Protein AF-A0A537E978-F1 (afdb_monomer)

Solvent-accessible surface area (backbone atoms only — not comparable to full-atom values): 7172 Å² total; per-residue (Å²): 106,55,65,53,45,32,49,32,40,54,52,47,29,48,73,74,29,75,67,49,34,58,52,50,53,52,52,35,50,75,70,73,42,52,71,84,38,42,57,82,40,38,58,57,50,46,52,54,41,26,70,76,47,42,70,61,21,50,49,48,53,51,50,20,53,44,45,43,21,56,38,56,75,46,81,76,80,85,56,90,89,59,54,72,50,60,51,50,52,52,49,52,51,49,38,61,75,71,65,60,69,45,48,70,61,54,51,54,55,52,52,55,54,46,56,72,69,60,59,89,73,73,79,80,89,130

Mean predicted aligned error: 8.58 Å

Foldseek 3Di:
DLLLLLVLLLVLQVVVHPVSNVVLCVQCVVVVHDSSCCLVVVVVSLVSQCVVVPVVSVVSLVSSLCSSCVQQVHDQDDDVPDDSNVSSVVVVVVCVVVVTDGPVVVVVVVVVVVVVVVDPPDPDDD

Sequence (126 aa):
MHETIALCFGEVLQNAGPGVKQVVDRFLTKAGISELDISTRFGDVERVVTGVFGAGGKIMIVSTLSKVCDEYSLSLNVSYATSLHDRLEQLKERILVEKLVPKHYRRAVETTTFEDKAGTHAPWTD

Radius of gyration: 18.48 Å; Cα contacts (8 Å, |Δi|>4): 92; chains: 1; bounding box: 39×68×37 Å

Structure (mmCIF, N/CA/C/O backbone):
data_AF-A0A537E978-F1
#
_entry.id   AF-A0A537E978-F1
#
loop_
_atom_site.group_PDB
_atom_site.id
_atom_site.type_symbol
_atom_site.label_atom_id
_atom_site.label_alt_id
_atom_site.label_comp_id
_atom_site.label_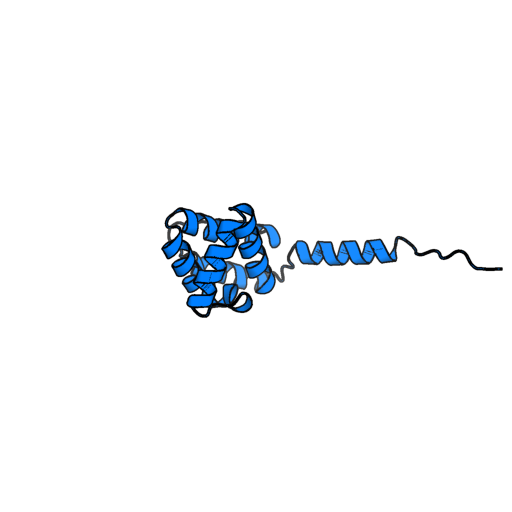asym_id
_atom_site.label_entity_id
_atom_site.label_seq_id
_atom_site.pdbx_PDB_ins_code
_atom_site.Cartn_x
_atom_site.Cartn_y
_atom_site.Cartn_z
_atom_site.occupancy
_atom_site.B_iso_or_equiv
_atom_site.auth_seq_id
_atom_site.auth_comp_id
_atom_site.auth_asym_id
_atom_site.auth_atom_id
_atom_site.pdbx_PDB_model_num
ATOM 1 N N . MET A 1 1 ? 1.169 -12.211 -8.702 1.00 83.38 1 MET A N 1
ATOM 2 C CA . MET A 1 1 ? 1.160 -10.745 -8.476 1.00 83.38 1 MET A CA 1
ATOM 3 C C . MET A 1 1 ? 0.110 -10.300 -7.464 1.00 83.38 1 MET A C 1
ATOM 5 O O . MET A 1 1 ? 0.491 -9.623 -6.521 1.00 83.38 1 MET A O 1
ATOM 9 N N . HIS A 1 2 ? -1.175 -10.647 -7.629 1.00 87.75 2 HIS A N 1
ATOM 10 C CA . HIS A 1 2 ? -2.229 -10.277 -6.664 1.00 87.75 2 HIS A CA 1
ATOM 11 C C . HIS A 1 2 ? -1.872 -10.688 -5.227 1.00 87.75 2 HIS A C 1
ATOM 13 O O . HIS A 1 2 ? -1.905 -9.855 -4.328 1.00 87.75 2 HIS A O 1
ATOM 19 N N . GLU A 1 3 ? -1.401 -11.924 -5.058 1.00 89.88 3 GLU A N 1
ATOM 20 C CA . GLU A 1 3 ? -0.891 -12.449 -3.784 1.00 89.88 3 GLU A CA 1
ATOM 21 C C . GLU A 1 3 ? 0.303 -11.649 -3.250 1.00 89.88 3 GLU A C 1
ATOM 23 O O . GLU A 1 3 ? 0.352 -11.333 -2.071 1.00 89.88 3 GLU A O 1
ATOM 28 N N . THR A 1 4 ? 1.241 -11.243 -4.115 1.00 92.50 4 THR A N 1
ATOM 29 C CA . THR A 1 4 ? 2.386 -10.407 -3.719 1.00 92.50 4 THR A CA 1
ATOM 30 C C . THR A 1 4 ? 1.937 -9.059 -3.163 1.00 92.50 4 THR A C 1
ATOM 32 O O . THR A 1 4 ? 2.486 -8.594 -2.174 1.00 92.50 4 THR A O 1
ATOM 35 N N . ILE A 1 5 ? 0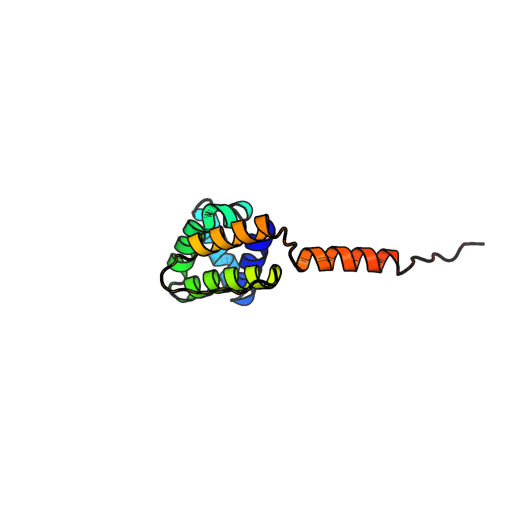.936 -8.426 -3.781 1.00 93.00 5 ILE A N 1
ATOM 36 C CA . ILE A 1 5 ? 0.410 -7.135 -3.318 1.00 93.00 5 ILE A CA 1
ATOM 37 C C . ILE A 1 5 ? -0.270 -7.298 -1.956 1.00 93.00 5 ILE A C 1
ATOM 39 O O . ILE A 1 5 ? -0.010 -6.501 -1.055 1.00 93.00 5 ILE A O 1
ATOM 43 N N . ALA A 1 6 ? -1.099 -8.334 -1.796 1.00 94.00 6 ALA A N 1
ATOM 44 C CA . ALA A 1 6 ? -1.746 -8.652 -0.526 1.00 94.00 6 ALA A CA 1
ATOM 45 C C . ALA A 1 6 ? -0.716 -8.944 0.579 1.00 94.00 6 ALA A C 1
ATOM 47 O O . ALA A 1 6 ? -0.804 -8.378 1.668 1.00 94.00 6 ALA A O 1
ATOM 48 N N . LEU A 1 7 ? 0.327 -9.718 0.263 1.00 94.44 7 LEU A N 1
ATOM 49 C CA . LEU A 1 7 ? 1.438 -10.014 1.166 1.00 94.44 7 LEU A CA 1
ATOM 50 C C . LEU A 1 7 ? 2.180 -8.739 1.585 1.00 94.44 7 LEU A C 1
ATOM 52 O O . LEU A 1 7 ? 2.323 -8.475 2.778 1.00 94.44 7 LEU A O 1
ATOM 56 N N . CYS A 1 8 ? 2.597 -7.903 0.628 1.00 95.31 8 CYS A N 1
ATOM 57 C CA . CYS A 1 8 ? 3.279 -6.643 0.927 1.00 95.31 8 CYS A CA 1
ATOM 58 C C . CYS A 1 8 ? 2.410 -5.710 1.781 1.00 95.31 8 CYS A C 1
ATOM 60 O O . CYS A 1 8 ? 2.922 -5.046 2.684 1.00 95.31 8 CYS A O 1
ATOM 62 N N . PHE A 1 9 ? 1.102 -5.659 1.518 1.00 96.19 9 PHE A N 1
ATOM 63 C CA . PHE A 1 9 ? 0.155 -4.893 2.323 1.00 96.19 9 PHE A CA 1
ATOM 64 C C . PHE A 1 9 ? 0.074 -5.439 3.752 1.00 96.19 9 PHE A C 1
ATOM 66 O O . PHE A 1 9 ? 0.284 -4.692 4.708 1.00 96.19 9 PHE A O 1
ATOM 73 N N . GLY A 1 10 ? -0.129 -6.748 3.904 1.00 94.69 10 GLY A N 1
ATOM 74 C CA . GLY A 1 10 ? -0.191 -7.418 5.198 1.00 94.69 10 GLY A CA 1
ATOM 75 C C . GLY A 1 10 ? 1.072 -7.218 6.037 1.00 94.69 10 GLY A C 1
ATOM 76 O O . GLY A 1 10 ? 0.973 -6.971 7.237 1.00 94.69 10 GLY A O 1
ATOM 77 N N . GLU A 1 11 ? 2.257 -7.265 5.429 1.00 95.12 11 GLU A N 1
ATOM 78 C CA . GLU A 1 11 ? 3.524 -7.009 6.124 1.00 95.12 11 GLU A CA 1
ATOM 79 C C . GLU A 1 11 ? 3.670 -5.549 6.570 1.00 95.12 1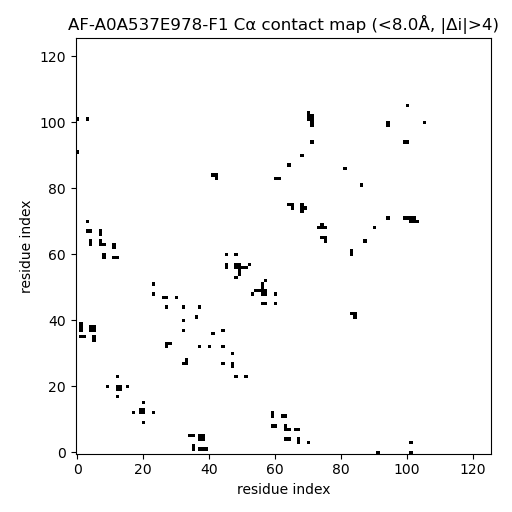1 GLU A C 1
ATOM 81 O O . GLU A 1 11 ? 4.149 -5.287 7.673 1.00 95.12 11 GLU A O 1
ATOM 86 N N . VAL A 1 12 ? 3.244 -4.583 5.748 1.00 96.38 12 VAL A N 1
ATOM 87 C CA . VAL A 1 12 ? 3.237 -3.163 6.140 1.00 96.38 12 VAL A CA 1
ATOM 88 C C . VAL A 1 12 ? 2.330 -2.942 7.350 1.00 96.38 12 VAL A C 1
ATOM 90 O O . VAL A 1 12 ? 2.731 -2.263 8.295 1.00 96.38 12 VAL A O 1
ATOM 93 N N . LEU A 1 13 ? 1.142 -3.552 7.362 1.00 95.19 13 LEU A N 1
ATOM 94 C CA . LEU A 1 13 ? 0.223 -3.454 8.496 1.00 95.19 13 LEU A CA 1
ATOM 95 C C . LEU A 1 13 ? 0.784 -4.098 9.768 1.00 95.19 13 LEU A C 1
ATOM 97 O O . LEU A 1 13 ? 0.634 -3.537 10.851 1.00 95.19 13 LEU A O 1
ATOM 101 N N . GLN A 1 14 ? 1.445 -5.253 9.648 1.00 93.62 14 GLN A N 1
ATOM 102 C CA . GLN A 1 14 ? 2.097 -5.915 10.784 1.00 93.62 14 GLN A CA 1
ATOM 103 C C . GLN A 1 14 ? 3.209 -5.046 11.374 1.00 93.62 14 GLN A C 1
ATOM 105 O O . GLN A 1 14 ? 3.271 -4.878 12.591 1.00 93.62 14 GLN A O 1
ATOM 110 N N . ASN A 1 15 ? 4.028 -4.435 10.515 1.00 93.62 15 ASN A N 1
ATOM 111 C CA . ASN A 1 15 ? 5.122 -3.556 10.927 1.00 93.62 15 ASN A CA 1
ATOM 112 C C . ASN A 1 15 ? 4.634 -2.239 11.545 1.00 93.62 15 ASN A C 1
ATOM 114 O O . ASN A 1 15 ? 5.323 -1.669 12.387 1.00 93.62 15 ASN A O 1
ATOM 118 N N . ALA A 1 16 ? 3.449 -1.760 11.158 1.00 90.44 16 ALA A N 1
ATOM 119 C CA . ALA A 1 16 ? 2.818 -0.597 11.779 1.00 90.44 16 ALA A CA 1
ATOM 120 C C . AL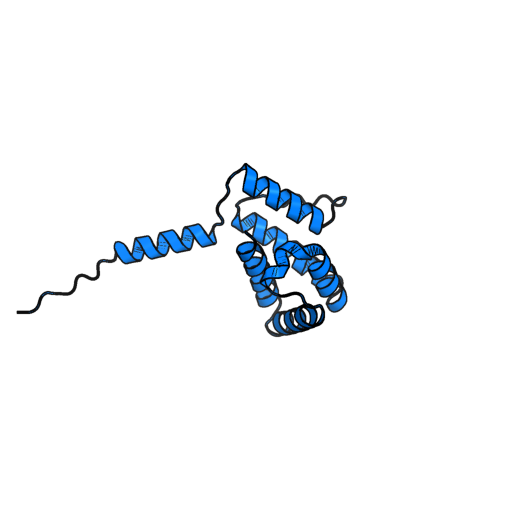A A 1 16 ? 2.307 -0.886 13.205 1.00 90.44 16 ALA A C 1
ATOM 122 O O . ALA A 1 16 ? 2.122 0.040 13.995 1.00 90.44 16 ALA A O 1
ATOM 123 N N . GLY A 1 17 ? 2.091 -2.160 13.540 1.00 89.44 17 GLY A N 1
ATOM 124 C CA . GLY A 1 17 ? 1.765 -2.632 14.879 1.00 89.44 17 GLY A CA 1
ATOM 125 C C . GLY A 1 17 ? 0.628 -3.661 14.887 1.00 89.44 17 GLY A C 1
ATOM 126 O O . GLY A 1 17 ? -0.285 -3.597 14.060 1.00 89.44 17 GLY A O 1
ATOM 127 N N . PRO A 1 18 ? 0.607 -4.588 15.862 1.00 81.88 18 PRO A N 1
ATOM 128 C CA . PRO A 1 18 ? -0.351 -5.697 15.891 1.00 81.88 18 PRO A CA 1
ATOM 129 C C . PRO A 1 18 ? -1.821 -5.244 15.952 1.00 81.88 18 PRO A C 1
ATOM 131 O O . PRO A 1 18 ? -2.691 -5.896 15.376 1.00 81.88 18 PRO A O 1
ATOM 134 N N . GLY A 1 19 ? -2.105 -4.102 16.589 1.00 91.06 19 GLY A N 1
ATOM 135 C CA . GLY A 1 19 ? -3.448 -3.512 16.613 1.00 91.06 19 GLY A CA 1
ATOM 136 C C . GLY A 1 19 ? -3.862 -2.857 15.290 1.00 91.06 19 GLY A C 1
ATOM 137 O O . GLY A 1 19 ? -5.046 -2.835 14.967 1.00 91.06 19 GLY A O 1
ATOM 138 N N . VAL A 1 20 ? -2.905 -2.365 14.494 1.00 93.19 20 VAL A N 1
ATOM 139 C CA . VAL A 1 20 ? -3.187 -1.689 13.217 1.00 93.19 20 VAL A CA 1
ATOM 140 C C . VAL A 1 20 ? -3.755 -2.679 12.212 1.00 93.19 20 VAL A C 1
ATOM 142 O O . VAL A 1 20 ? -4.808 -2.412 11.635 1.00 93.19 20 VAL A O 1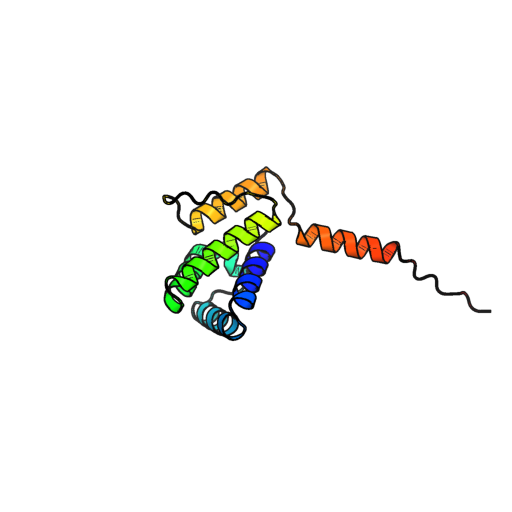
ATOM 145 N N . LYS A 1 21 ? -3.116 -3.847 12.059 1.00 93.25 21 LYS A N 1
ATOM 146 C CA . LYS A 1 21 ? -3.596 -4.902 11.157 1.00 93.25 21 LYS A CA 1
ATOM 147 C C . LYS A 1 21 ? -5.040 -5.301 11.469 1.00 93.25 21 LYS A C 1
ATOM 149 O O . LYS A 1 21 ? -5.888 -5.238 10.590 1.00 93.25 21 LYS A O 1
ATOM 154 N N . GLN A 1 22 ? -5.340 -5.620 12.730 1.00 93.56 22 GLN A N 1
ATOM 155 C CA . GLN A 1 22 ? -6.691 -6.031 13.136 1.00 93.56 22 GLN A CA 1
ATOM 156 C C . GLN A 1 22 ? -7.745 -4.958 12.842 1.00 93.56 22 GLN A C 1
ATOM 158 O O . GLN A 1 22 ? -8.859 -5.268 12.416 1.00 93.56 22 GLN A O 1
ATOM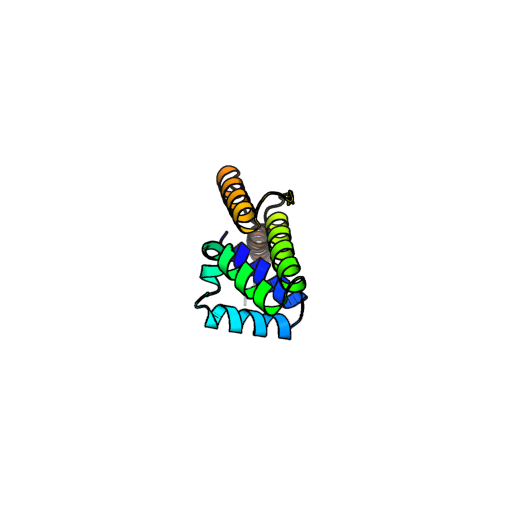 163 N N . VAL A 1 23 ? -7.404 -3.687 13.071 1.00 95.06 23 VAL A N 1
ATOM 164 C CA . VAL A 1 23 ? -8.304 -2.569 12.783 1.00 95.06 23 VAL A CA 1
ATOM 165 C C . VAL A 1 23 ? -8.542 -2.451 11.280 1.00 95.06 23 VAL A C 1
ATOM 167 O O . VAL A 1 23 ? -9.699 -2.404 10.864 1.00 95.06 23 VAL A O 1
ATOM 170 N N . VAL A 1 24 ? -7.484 -2.443 10.466 1.00 94.62 24 VAL A N 1
ATOM 171 C CA . VAL A 1 24 ? -7.604 -2.346 9.004 1.00 94.62 24 VAL A CA 1
ATOM 172 C C . VAL A 1 24 ? -8.403 -3.517 8.438 1.00 94.62 24 VAL A C 1
ATOM 174 O O . VAL A 1 24 ? -9.378 -3.277 7.729 1.00 94.62 24 VAL A O 1
ATOM 177 N N . ASP A 1 25 ? -8.081 -4.754 8.821 1.00 93.81 25 ASP A N 1
ATOM 178 C CA . ASP A 1 25 ? -8.782 -5.959 8.360 1.00 93.81 25 ASP A CA 1
ATOM 179 C C . ASP A 1 25 ? -10.280 -5.892 8.694 1.00 93.81 25 ASP A C 1
ATOM 181 O O . ASP A 1 25 ? -11.134 -6.199 7.857 1.00 93.81 25 ASP A O 1
ATOM 185 N N . ARG A 1 26 ? -10.633 -5.398 9.890 1.00 95.56 26 ARG A N 1
ATOM 186 C CA . ARG A 1 26 ? -12.033 -5.186 10.287 1.00 95.56 26 ARG A CA 1
ATOM 187 C C . ARG A 1 26 ? -12.739 -4.168 9.391 1.00 95.56 26 ARG A C 1
ATOM 189 O O . ARG A 1 26 ? -13.905 -4.373 9.051 1.00 95.56 26 ARG A O 1
ATOM 196 N N . PHE A 1 27 ? -12.089 -3.057 9.047 1.00 96.19 27 PHE A N 1
ATOM 197 C CA . PHE A 1 27 ? -12.690 -2.029 8.193 1.00 96.19 27 PHE A CA 1
ATOM 198 C C . PHE A 1 27 ? -12.795 -2.472 6.731 1.00 96.19 27 PHE A C 1
ATOM 200 O O . PHE A 1 27 ? -13.828 -2.228 6.111 1.00 96.19 27 PHE A O 1
ATOM 207 N N . LEU A 1 28 ? -11.794 -3.184 6.210 1.00 95.88 28 LEU A N 1
ATOM 208 C CA . LEU A 1 28 ? -11.848 -3.789 4.877 1.00 95.88 28 LEU A CA 1
ATOM 209 C C . LEU A 1 28 ? -12.971 -4.826 4.785 1.00 95.88 28 LEU A C 1
ATOM 211 O O . LEU A 1 28 ? -13.794 -4.757 3.875 1.00 95.88 28 LEU A O 1
ATOM 215 N N . THR A 1 29 ? -13.099 -5.692 5.793 1.00 95.88 29 THR A N 1
ATOM 216 C CA . THR A 1 29 ? -14.185 -6.681 5.867 1.00 95.88 29 THR A CA 1
ATOM 217 C C . THR A 1 29 ? -15.558 -6.006 5.873 1.00 95.88 29 THR A C 1
ATOM 219 O O . THR A 1 29 ? -16.454 -6.412 5.136 1.00 95.88 29 THR A O 1
ATOM 222 N N . LYS A 1 30 ? -15.734 -4.929 6.652 1.00 96.00 30 LYS A N 1
ATOM 223 C CA . LYS A 1 30 ? -16.983 -4.144 6.658 1.00 96.00 30 LYS A CA 1
ATOM 224 C C . LYS A 1 30 ? -17.289 -3.485 5.311 1.00 96.00 30 LYS A C 1
ATOM 226 O O . LYS A 1 30 ? -18.457 -3.277 5.002 1.00 96.00 30 LYS A O 1
ATOM 231 N N . ALA A 1 31 ? -16.263 -3.159 4.531 1.00 94.88 31 ALA A N 1
ATOM 232 C CA . ALA A 1 31 ? -16.392 -2.636 3.174 1.00 94.88 31 ALA A CA 1
ATOM 233 C C . ALA A 1 31 ? -16.568 -3.742 2.109 1.00 94.88 31 ALA A C 1
ATOM 235 O O . ALA A 1 31 ? -16.638 -3.439 0.914 1.00 94.88 31 ALA A O 1
ATOM 236 N N . GLY A 1 32 ? -16.628 -5.015 2.520 1.00 96.00 32 GLY A N 1
ATOM 237 C CA . GLY A 1 32 ? -16.719 -6.161 1.615 1.00 96.00 32 GLY A CA 1
ATOM 238 C C . GLY A 1 32 ? -15.463 -6.349 0.764 1.00 96.00 32 GLY A C 1
ATOM 239 O O . GLY A 1 32 ? -15.572 -6.735 -0.396 1.00 96.00 32 GLY A O 1
ATOM 240 N N . ILE A 1 33 ? -14.289 -5.999 1.296 1.00 96.06 33 ILE A N 1
ATOM 241 C CA . ILE A 1 33 ? -12.992 -6.175 0.637 1.00 96.06 33 ILE A CA 1
ATOM 242 C C . ILE A 1 33 ? -12.276 -7.327 1.334 1.00 96.06 33 ILE A C 1
ATOM 244 O O . ILE A 1 33 ? -11.901 -7.212 2.502 1.00 96.06 33 ILE A O 1
ATOM 248 N N . SER A 1 34 ? -12.104 -8.437 0.620 1.00 93.31 34 SER A N 1
ATOM 249 C CA . SER A 1 34 ? -11.292 -9.561 1.081 1.00 93.31 34 SER A CA 1
ATOM 250 C C . SER A 1 34 ? -9.813 -9.357 0.739 1.00 93.31 34 SER A C 1
ATOM 252 O O . SER A 1 34 ? -9.450 -8.468 -0.033 1.00 93.31 34 SER A O 1
ATOM 254 N N . GLU A 1 35 ? -8.943 -10.211 1.277 1.00 88.44 35 GLU A N 1
ATOM 255 C CA . GLU A 1 35 ? -7.509 -10.190 0.963 1.00 88.44 35 GLU A CA 1
ATOM 256 C C . GLU A 1 35 ? -7.232 -10.382 -0.542 1.00 88.44 35 GLU A C 1
ATOM 258 O O . GLU A 1 35 ? -6.350 -9.735 -1.110 1.00 88.44 35 GLU A O 1
ATOM 263 N N . LEU A 1 36 ? -8.052 -11.195 -1.216 1.00 89.12 36 LEU A N 1
ATOM 264 C CA . LEU A 1 36 ? -7.965 -11.434 -2.661 1.00 89.12 36 LEU A CA 1
ATOM 265 C C . LEU A 1 36 ? -8.331 -10.187 -3.482 1.00 89.12 36 LEU A C 1
ATOM 267 O O . LEU A 1 36 ? -7.823 -9.995 -4.590 1.00 89.12 36 LEU A O 1
ATOM 271 N N . ASP A 1 37 ? -9.164 -9.311 -2.918 1.00 92.56 37 ASP A N 1
ATOM 272 C CA . ASP A 1 37 ? -9.632 -8.089 -3.570 1.00 92.56 37 ASP A CA 1
ATOM 273 C C . ASP A 1 37 ? -8.651 -6.923 -3.424 1.00 92.56 37 ASP A C 1
ATOM 275 O O . ASP A 1 37 ? -8.809 -5.911 -4.103 1.00 92.56 37 ASP A O 1
ATOM 279 N N . ILE A 1 38 ? -7.621 -7.033 -2.572 1.00 93.06 38 ILE A N 1
ATOM 280 C CA . ILE A 1 38 ? -6.711 -5.912 -2.273 1.00 93.06 38 ILE A CA 1
ATOM 281 C C . ILE A 1 38 ? -6.092 -5.343 -3.552 1.00 93.06 38 ILE A C 1
ATOM 283 O O . ILE A 1 38 ? -6.027 -4.130 -3.736 1.00 93.06 38 ILE A O 1
ATOM 287 N N . SER A 1 39 ? -5.653 -6.217 -4.458 1.00 91.38 39 SER A N 1
ATOM 288 C CA . SER A 1 39 ? -5.011 -5.804 -5.708 1.00 91.38 39 SER A CA 1
ATOM 289 C C . SER A 1 39 ? -5.996 -5.203 -6.718 1.00 91.38 39 SER A C 1
ATOM 291 O O . SER A 1 39 ? -5.642 -4.263 -7.428 1.00 91.38 39 SER A O 1
ATOM 293 N N . THR A 1 40 ? -7.215 -5.739 -6.825 1.00 92.31 40 THR A N 1
ATOM 294 C CA . THR A 1 40 ? -8.214 -5.304 -7.821 1.00 92.31 40 THR A CA 1
ATOM 295 C C . THR A 1 40 ? -8.998 -4.081 -7.358 1.00 92.31 40 THR A C 1
ATOM 297 O O . THR A 1 40 ? -9.387 -3.255 -8.175 1.00 92.31 40 THR A O 1
ATOM 300 N N . ARG A 1 41 ? -9.189 -3.928 -6.045 1.00 94.31 41 ARG A N 1
ATOM 301 C CA . ARG A 1 41 ? -9.901 -2.817 -5.405 1.00 94.31 41 ARG A CA 1
ATOM 302 C C . ARG A 1 41 ? -8.953 -1.879 -4.664 1.00 94.31 41 ARG A C 1
ATOM 304 O O . ARG A 1 41 ? -9.329 -1.270 -3.666 1.00 94.31 41 ARG A O 1
ATOM 311 N N . PHE A 1 42 ? -7.722 -1.735 -5.148 1.00 93.00 42 PHE A N 1
ATOM 312 C CA . PHE A 1 42 ? -6.670 -1.008 -4.434 1.00 93.00 42 PHE A CA 1
ATOM 313 C C . PHE A 1 42 ? -7.034 0.454 -4.127 1.00 93.00 42 PHE A C 1
ATOM 315 O O . PHE A 1 42 ? -6.710 0.959 -3.056 1.00 93.00 42 PHE A O 1
ATOM 322 N N . GLY A 1 43 ? -7.775 1.123 -5.017 1.00 93.38 43 GLY A N 1
ATOM 323 C CA . GLY A 1 43 ? -8.286 2.474 -4.754 1.00 93.38 43 GLY A CA 1
ATOM 324 C C . GLY A 1 43 ? -9.315 2.525 -3.615 1.00 93.38 43 GLY A C 1
ATOM 325 O O . GLY A 1 43 ? -9.328 3.477 -2.835 1.00 93.38 43 GLY A O 1
ATOM 326 N N . ASP A 1 44 ? -10.147 1.492 -3.461 1.00 95.62 44 ASP A N 1
ATOM 327 C CA . ASP A 1 44 ? -11.073 1.389 -2.327 1.00 95.62 44 ASP A CA 1
ATOM 328 C C . ASP A 1 44 ? -10.323 1.057 -1.032 1.00 95.62 44 ASP A C 1
ATOM 330 O O . ASP A 1 44 ? -10.628 1.631 0.013 1.00 95.62 44 ASP A O 1
ATOM 334 N N . VAL A 1 45 ? -9.303 0.194 -1.101 1.00 96.19 45 VAL A N 1
ATOM 335 C CA . VAL A 1 45 ? -8.396 -0.084 0.025 1.00 96.19 45 VAL A CA 1
ATOM 336 C C . VAL A 1 45 ? -7.728 1.206 0.496 1.00 96.19 45 VAL A C 1
ATOM 338 O O . VAL A 1 45 ? -7.760 1.504 1.689 1.00 96.19 45 VAL A O 1
ATOM 341 N N . GLU A 1 46 ? -7.188 2.013 -0.424 1.00 95.19 46 GLU A N 1
ATOM 342 C CA . GLU A 1 46 ? -6.607 3.320 -0.104 1.00 95.19 46 GLU A CA 1
ATOM 343 C C . GLU A 1 46 ? -7.618 4.207 0.625 1.00 95.19 46 GLU A C 1
ATOM 345 O O . GLU A 1 46 ? -7.301 4.742 1.688 1.00 95.19 46 GLU A O 1
ATOM 350 N N . ARG A 1 47 ? -8.847 4.333 0.110 1.00 95.31 47 ARG A N 1
ATOM 351 C CA . ARG A 1 47 ? -9.904 5.141 0.743 1.00 95.31 47 ARG A CA 1
ATOM 352 C C . ARG A 1 47 ? -10.260 4.649 2.143 1.00 95.31 47 ARG A C 1
ATOM 354 O O . ARG A 1 47 ? -10.399 5.466 3.047 1.00 95.31 47 ARG A O 1
ATOM 361 N N . VAL A 1 48 ? -10.388 3.338 2.346 1.00 96.25 48 VAL A N 1
ATOM 362 C CA . VAL A 1 48 ? -10.698 2.768 3.666 1.00 96.25 48 VAL A CA 1
ATOM 363 C C . VAL A 1 48 ? -9.560 3.039 4.649 1.00 96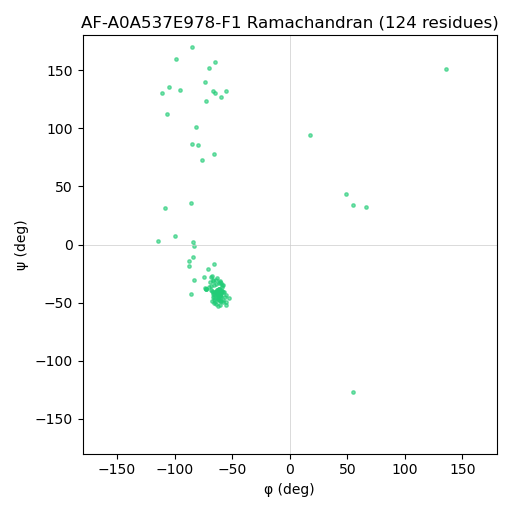.25 48 VAL A C 1
ATOM 365 O O . VAL A 1 48 ? -9.793 3.550 5.743 1.00 96.25 48 VAL A O 1
ATOM 368 N N . VAL A 1 49 ? -8.319 2.750 4.259 1.00 95.25 49 VAL A N 1
ATOM 369 C CA . VAL A 1 49 ? -7.150 2.888 5.138 1.00 95.25 49 VAL A CA 1
ATOM 370 C C . VAL A 1 49 ? -6.877 4.358 5.473 1.00 95.25 49 VAL A C 1
ATOM 372 O O . VAL A 1 49 ? -6.635 4.699 6.632 1.00 95.25 49 VAL A O 1
ATOM 375 N N . THR A 1 50 ? -6.972 5.251 4.486 1.00 94.94 50 THR A N 1
ATOM 376 C CA . THR A 1 50 ? -6.845 6.704 4.697 1.00 94.94 50 THR A CA 1
ATOM 377 C C . THR A 1 50 ? -8.021 7.286 5.476 1.00 94.94 50 THR A C 1
ATOM 379 O O . THR A 1 50 ? -7.816 8.197 6.271 1.00 94.94 50 THR A O 1
ATOM 382 N N . GLY A 1 51 ? -9.228 6.738 5.332 1.00 95.19 51 GLY A N 1
ATOM 383 C CA . GLY A 1 51 ? -10.387 7.140 6.128 1.00 95.19 51 GLY A CA 1
ATOM 384 C C . GLY A 1 51 ? -10.228 6.837 7.620 1.00 95.19 51 GLY A C 1
ATOM 385 O O . GLY A 1 51 ? -10.692 7.611 8.453 1.00 95.19 51 GLY A O 1
ATOM 386 N N . VAL A 1 52 ? -9.539 5.745 7.969 1.00 94.06 52 VAL A N 1
ATOM 387 C CA . VAL A 1 52 ? -9.320 5.343 9.370 1.00 94.06 52 VAL A CA 1
ATOM 388 C C . VAL A 1 52 ? -8.100 6.034 9.985 1.00 94.06 52 VAL A C 1
ATOM 390 O O . VAL A 1 52 ? -8.158 6.476 11.129 1.00 94.06 52 VAL A O 1
ATOM 393 N N . PHE A 1 53 ? -6.994 6.134 9.242 1.00 93.19 53 PHE A N 1
ATOM 394 C CA . PHE A 1 53 ? -5.694 6.568 9.780 1.00 93.19 53 PHE A CA 1
ATOM 395 C C . PHE A 1 53 ? -5.188 7.904 9.213 1.00 93.19 53 PHE A C 1
ATOM 397 O O . PHE A 1 53 ? -4.071 8.326 9.523 1.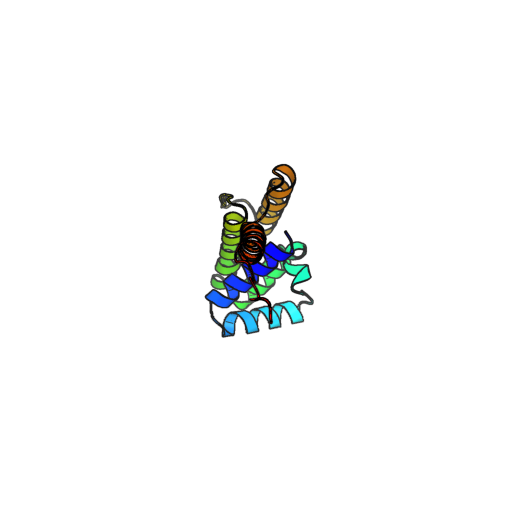00 93.19 53 PHE A O 1
ATOM 404 N N . GLY A 1 54 ? -5.961 8.570 8.352 1.00 92.88 54 GLY A N 1
ATOM 405 C CA . GLY A 1 54 ? -5.583 9.834 7.723 1.00 92.88 54 GLY A CA 1
ATOM 406 C C . GLY A 1 54 ? -4.246 9.741 6.985 1.00 92.88 54 GLY A C 1
ATOM 407 O O . GLY A 1 54 ? -4.014 8.845 6.168 1.00 92.88 54 GLY A O 1
ATOM 408 N N . ALA A 1 55 ? -3.332 10.659 7.311 1.00 91.75 55 ALA A N 1
ATOM 409 C CA . ALA A 1 55 ? -1.984 10.693 6.746 1.00 91.75 55 ALA A CA 1
ATOM 410 C C . ALA A 1 55 ? -1.185 9.405 7.018 1.00 91.75 55 ALA A C 1
ATOM 412 O O . ALA A 1 55 ? -0.464 8.943 6.135 1.00 91.75 55 ALA A O 1
ATOM 413 N N . GLY A 1 56 ? -1.356 8.787 8.194 1.00 91.50 56 GLY A N 1
ATOM 414 C CA . GLY A 1 56 ? -0.718 7.509 8.520 1.00 91.50 56 GLY A CA 1
ATOM 415 C C . GLY A 1 56 ? -1.174 6.389 7.585 1.00 91.50 56 GLY A C 1
ATOM 416 O O . GLY A 1 56 ? -0.357 5.609 7.104 1.00 91.50 56 GLY A O 1
AT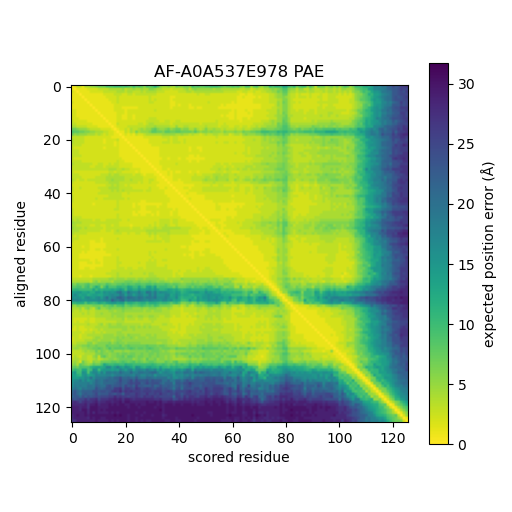OM 417 N N . GLY A 1 57 ? -2.460 6.377 7.230 1.00 93.25 57 GLY A N 1
ATOM 418 C CA . GLY A 1 57 ? -3.003 5.434 6.256 1.00 93.25 57 GLY A CA 1
ATOM 419 C C . GLY A 1 57 ? -2.408 5.629 4.863 1.00 93.25 57 GLY A C 1
ATOM 420 O O . GLY A 1 57 ? -2.021 4.664 4.210 1.00 93.25 57 GLY A O 1
ATOM 421 N N . LYS A 1 58 ? -2.233 6.884 4.433 1.00 92.69 58 LYS A N 1
ATOM 422 C CA . LYS A 1 58 ? -1.583 7.191 3.149 1.00 92.69 58 LYS A CA 1
ATOM 423 C C . LYS A 1 58 ? -0.136 6.690 3.110 1.00 92.69 58 LYS A C 1
ATOM 425 O O . LYS A 1 58 ? 0.289 6.132 2.100 1.00 92.69 58 LYS A O 1
ATOM 430 N N . ILE A 1 59 ? 0.601 6.840 4.213 1.00 92.94 59 ILE A N 1
ATOM 431 C CA . ILE A 1 59 ? 1.968 6.314 4.351 1.00 92.94 59 ILE A CA 1
ATOM 432 C C . ILE A 1 59 ? 1.982 4.787 4.224 1.00 92.94 59 ILE A C 1
ATOM 434 O O . ILE A 1 59 ? 2.873 4.257 3.560 1.00 92.94 59 ILE A O 1
ATOM 438 N N . MET A 1 60 ? 0.993 4.080 4.782 1.00 94.94 60 MET A N 1
ATOM 439 C CA . MET A 1 60 ? 0.889 2.622 4.639 1.00 94.94 60 MET A CA 1
ATOM 440 C C . MET A 1 60 ? 0.709 2.221 3.171 1.00 94.94 60 MET A C 1
ATOM 442 O O . MET A 1 60 ? 1.456 1.378 2.689 1.00 94.94 60 MET A O 1
ATOM 446 N N . ILE A 1 61 ? -0.185 2.878 2.425 1.00 94.88 61 ILE A N 1
ATOM 447 C CA . ILE A 1 61 ? -0.409 2.573 0.998 1.00 94.88 61 ILE A CA 1
ATOM 448 C C . ILE A 1 61 ? 0.850 2.831 0.158 1.00 94.88 61 ILE A C 1
ATOM 450 O O . ILE A 1 61 ? 1.234 1.999 -0.665 1.00 94.88 61 ILE A O 1
ATOM 454 N N . VAL A 1 62 ? 1.540 3.953 0.389 1.00 93.06 62 VAL A N 1
ATOM 455 C CA . VAL A 1 62 ? 2.814 4.248 -0.292 1.00 93.06 62 VAL A CA 1
ATOM 456 C C . VAL A 1 62 ? 3.880 3.209 0.063 1.00 93.06 62 VAL A C 1
ATOM 458 O O . VAL A 1 62 ? 4.582 2.726 -0.825 1.00 93.06 62 VAL A O 1
ATOM 461 N N . SER A 1 63 ? 3.972 2.825 1.338 1.00 93.81 63 SER A N 1
ATOM 462 C CA . SER A 1 63 ? 4.900 1.789 1.808 1.00 93.81 63 SER A CA 1
ATOM 463 C C . SER A 1 63 ? 4.609 0.437 1.159 1.00 93.81 63 SER A C 1
ATOM 465 O O . SER A 1 63 ? 5.539 -0.264 0.771 1.00 93.81 63 SER A O 1
ATOM 467 N N . THR A 1 64 ? 3.334 0.090 0.969 1.00 95.25 64 THR A N 1
ATOM 468 C CA . THR A 1 64 ? 2.929 -1.124 0.253 1.00 95.25 64 THR A CA 1
ATOM 469 C C . THR A 1 64 ? 3.420 -1.104 -1.188 1.00 95.25 64 THR A C 1
ATOM 471 O O . THR A 1 64 ? 4.041 -2.071 -1.618 1.00 95.25 64 THR A O 1
ATOM 474 N N . LEU A 1 65 ? 3.221 -0.004 -1.922 1.00 93.44 65 LEU A N 1
ATOM 475 C CA . LEU A 1 65 ? 3.726 0.114 -3.295 1.00 93.44 65 LEU A CA 1
ATOM 476 C C . LEU A 1 65 ? 5.252 0.065 -3.360 1.00 93.44 65 LEU A C 1
ATOM 478 O O . LEU A 1 65 ? 5.799 -0.575 -4.253 1.00 93.44 65 LEU A O 1
ATOM 482 N N . SER A 1 66 ? 5.940 0.700 -2.407 1.00 92.44 66 SER A N 1
ATOM 483 C CA . SER A 1 66 ? 7.402 0.627 -2.313 1.00 92.44 66 SER A CA 1
ATOM 484 C C . SER A 1 66 ? 7.859 -0.813 -2.139 1.00 92.44 66 SER A C 1
ATOM 486 O O . SER A 1 66 ? 8.749 -1.269 -2.845 1.00 92.44 66 SER A O 1
ATOM 488 N N . LYS A 1 67 ? 7.191 -1.555 -1.257 1.00 94.19 67 LYS A N 1
ATOM 489 C CA . LYS A 1 67 ? 7.530 -2.942 -0.974 1.00 94.19 67 LYS A CA 1
ATOM 490 C C . LYS A 1 67 ? 7.234 -3.876 -2.149 1.00 94.19 67 LYS A C 1
ATOM 492 O O . LYS A 1 67 ? 8.017 -4.780 -2.420 1.00 94.19 67 LYS A O 1
ATOM 497 N N . VAL A 1 68 ? 6.159 -3.619 -2.897 1.00 93.31 68 VAL A N 1
ATOM 498 C CA . VAL A 1 68 ? 5.896 -4.309 -4.168 1.00 93.31 68 VAL A CA 1
ATOM 499 C C . VAL A 1 68 ? 7.016 -4.015 -5.166 1.00 93.31 68 VAL A C 1
ATOM 501 O O . VAL A 1 68 ? 7.555 -4.946 -5.753 1.00 93.31 68 VAL A O 1
ATOM 504 N N . CYS A 1 69 ? 7.427 -2.756 -5.334 1.00 90.50 69 CYS A N 1
ATOM 505 C CA . CYS A 1 69 ? 8.574 -2.428 -6.182 1.00 90.50 69 CYS A CA 1
ATOM 506 C C . CYS A 1 69 ? 9.834 -3.187 -5.748 1.00 90.50 69 CYS A C 1
ATOM 508 O O . CYS A 1 69 ? 10.492 -3.799 -6.589 1.00 90.50 69 CYS A O 1
ATOM 510 N N . ASP A 1 70 ? 10.120 -3.230 -4.447 1.00 92.12 70 ASP A N 1
ATOM 511 C CA . ASP A 1 70 ? 11.265 -3.958 -3.903 1.00 92.12 70 ASP A CA 1
ATOM 512 C C . ASP A 1 70 ? 11.195 -5.457 -4.219 1.00 92.12 70 ASP A C 1
ATOM 514 O O . ASP A 1 70 ? 12.209 -6.040 -4.612 1.00 92.12 70 ASP A O 1
ATOM 518 N N . GLU A 1 71 ? 10.018 -6.082 -4.110 1.00 92.06 71 GLU A N 1
ATOM 519 C CA . GLU A 1 71 ? 9.794 -7.491 -4.461 1.00 92.06 71 GLU A CA 1
ATOM 520 C C . GLU A 1 71 ? 10.102 -7.796 -5.929 1.00 92.06 71 GLU A C 1
ATOM 522 O O . GLU A 1 71 ? 10.606 -8.875 -6.233 1.00 92.06 71 GLU A O 1
ATOM 527 N N . TYR A 1 72 ? 9.868 -6.846 -6.835 1.00 89.94 72 TYR A N 1
ATOM 528 C CA . TYR A 1 72 ? 10.148 -6.999 -8.266 1.00 89.94 72 TYR A CA 1
ATOM 529 C C . TYR A 1 72 ? 11.466 -6.338 -8.711 1.00 89.94 72 TYR A C 1
ATOM 531 O O . TYR A 1 72 ? 11.762 -6.316 -9.903 1.00 89.94 72 TYR A O 1
ATOM 539 N N . SER A 1 73 ? 12.287 -5.838 -7.776 1.00 89.19 73 SER A N 1
ATOM 540 C CA . SER A 1 73 ? 13.517 -5.072 -8.068 1.00 89.19 73 SER A CA 1
ATOM 541 C C . SER A 1 73 ? 13.282 -3.846 -8.965 1.00 89.19 73 SER A C 1
ATOM 543 O O . SER A 1 73 ? 14.128 -3.485 -9.783 1.00 89.19 73 SER A O 1
ATOM 545 N N . LEU A 1 74 ? 12.127 -3.204 -8.813 1.00 87.56 74 LEU A N 1
ATOM 546 C CA . LEU A 1 74 ? 11.744 -1.985 -9.512 1.00 87.56 74 LEU A CA 1
ATOM 547 C C . LEU A 1 74 ? 11.980 -0.757 -8.628 1.00 87.56 74 LEU A C 1
ATOM 549 O O . LEU A 1 74 ? 12.023 -0.847 -7.405 1.00 87.56 74 LEU A O 1
ATOM 553 N N . SER A 1 75 ? 12.086 0.418 -9.248 1.00 82.62 75 SER A N 1
ATOM 554 C CA . SER A 1 75 ? 12.102 1.696 -8.537 1.00 82.62 75 SER A CA 1
ATOM 555 C C . SER A 1 75 ? 10.704 2.315 -8.499 1.00 82.62 75 SER A C 1
ATOM 557 O O . SER A 1 75 ? 10.007 2.409 -9.512 1.00 82.62 75 SER A O 1
ATOM 559 N N . LEU A 1 76 ? 10.280 2.775 -7.320 1.00 78.88 76 LEU A N 1
ATOM 560 C CA . LEU A 1 76 ? 9.017 3.490 -7.164 1.00 78.88 76 LEU A CA 1
ATOM 561 C C . LEU A 1 76 ? 9.191 4.969 -7.567 1.00 78.88 76 LEU A C 1
ATOM 563 O O . LEU A 1 76 ? 9.661 5.778 -6.774 1.00 78.88 76 LEU A O 1
ATOM 567 N N . ASN A 1 77 ? 8.770 5.361 -8.774 1.00 73.44 77 ASN A N 1
ATOM 568 C CA . ASN A 1 77 ? 8.842 6.769 -9.212 1.00 73.44 77 ASN A CA 1
ATOM 569 C C . ASN A 1 77 ? 7.628 7.597 -8.752 1.00 73.44 77 ASN A C 1
ATOM 571 O O . ASN A 1 77 ? 6.624 7.661 -9.469 1.00 73.44 77 ASN A O 1
ATOM 575 N N . VAL A 1 78 ? 7.677 8.164 -7.539 1.00 62.78 78 VAL A N 1
ATOM 576 C CA . VAL A 1 78 ? 6.573 8.936 -6.932 1.00 62.78 78 VAL A CA 1
ATOM 577 C C . VAL A 1 78 ? 6.456 10.331 -7.533 1.00 62.78 78 VAL A C 1
ATOM 579 O O . VAL A 1 78 ? 6.764 11.329 -6.895 1.00 62.78 78 VAL A O 1
ATOM 582 N N . SER A 1 79 ? 5.972 10.400 -8.773 1.00 69.00 79 SER A N 1
ATOM 583 C CA . SER A 1 79 ? 5.473 11.654 -9.333 1.00 69.00 79 SER A CA 1
ATOM 584 C C . SER A 1 79 ? 4.209 12.095 -8.589 1.00 69.00 79 SER A C 1
ATOM 586 O O . SER A 1 79 ? 3.284 11.305 -8.392 1.00 69.00 79 SER A O 1
ATOM 588 N N . TYR A 1 80 ? 4.160 13.369 -8.196 1.00 52.81 80 TYR A N 1
ATOM 589 C CA . TYR A 1 80 ? 3.044 13.967 -7.453 1.00 52.81 80 TYR A CA 1
ATOM 590 C C . TYR A 1 80 ? 1.726 14.026 -8.246 1.00 52.81 80 TYR A C 1
ATOM 592 O O . TYR A 1 80 ? 0.672 14.216 -7.647 1.00 52.81 80 TYR A O 1
ATOM 600 N N . ALA A 1 81 ? 1.774 13.870 -9.573 1.00 58.16 81 ALA A N 1
ATOM 601 C CA . ALA A 1 81 ? 0.613 14.022 -10.453 1.00 58.16 81 ALA A CA 1
ATOM 602 C C . ALA A 1 81 ? -0.215 12.737 -10.648 1.00 58.16 81 ALA A C 1
ATOM 604 O O . ALA A 1 81 ? -1.329 12.805 -11.159 1.00 58.16 81 ALA A O 1
ATOM 605 N N . THR A 1 82 ? 0.308 11.570 -10.264 1.00 73.56 82 THR A N 1
ATOM 606 C CA . THR A 1 82 ? -0.353 10.268 -10.479 1.00 73.56 82 THR A CA 1
ATOM 607 C C . THR A 1 82 ? -0.953 9.728 -9.187 1.00 73.56 82 THR A C 1
ATOM 609 O O . THR A 1 82 ? -0.281 9.740 -8.151 1.00 73.56 82 THR A O 1
ATOM 612 N N . SER A 1 83 ? -2.187 9.213 -9.242 1.00 85.31 83 SER A N 1
ATOM 613 C CA . SER A 1 83 ? -2.804 8.541 -8.092 1.00 85.31 83 SER A CA 1
ATOM 614 C C . SER A 1 83 ? -2.044 7.256 -7.723 1.00 85.31 83 SER A C 1
ATOM 616 O O . SER A 1 83 ? -1.335 6.676 -8.551 1.00 85.31 83 SER A O 1
ATOM 618 N N . LEU A 1 84 ? -2.163 6.793 -6.471 1.00 86.25 84 LEU A N 1
ATOM 619 C CA . LEU A 1 84 ? -1.508 5.552 -6.030 1.00 86.25 84 LEU A CA 1
ATOM 620 C C . LEU A 1 84 ? -2.096 4.322 -6.738 1.00 86.25 84 LEU A C 1
ATOM 622 O O . LEU A 1 84 ? -1.364 3.374 -7.018 1.00 86.25 84 LEU A O 1
ATOM 626 N N . HIS A 1 85 ? -3.383 4.371 -7.088 1.00 88.06 85 HIS A N 1
ATOM 627 C CA . HIS A 1 85 ? -4.038 3.370 -7.925 1.00 88.06 85 HIS A CA 1
ATOM 628 C C . HIS A 1 85 ? -3.423 3.301 -9.328 1.00 88.06 85 HIS A C 1
ATOM 630 O O . HIS A 1 85 ? -2.976 2.234 -9.742 1.00 88.06 85 HIS A O 1
ATOM 636 N N . ASP A 1 86 ? -3.317 4.431 -10.033 1.00 88.31 86 ASP A N 1
ATOM 637 C CA . ASP A 1 86 ? -2.742 4.452 -11.389 1.00 88.31 86 ASP A CA 1
ATOM 638 C C . ASP A 1 86 ? -1.289 3.981 -11.378 1.00 88.31 86 ASP A C 1
ATOM 640 O O . ASP A 1 86 ? -0.822 3.308 -12.296 1.00 88.31 86 ASP A O 1
ATOM 644 N N . ARG A 1 87 ? -0.572 4.279 -10.291 1.00 86.94 87 ARG A N 1
ATOM 645 C CA . ARG A 1 87 ? 0.782 3.781 -10.084 1.00 86.94 87 ARG A CA 1
ATOM 646 C C . ARG A 1 87 ? 0.830 2.258 -9.967 1.00 86.94 87 ARG A C 1
ATOM 648 O O . ARG A 1 87 ? 1.745 1.640 -10.508 1.00 86.94 87 ARG A O 1
ATOM 655 N N . LEU A 1 88 ? -0.122 1.652 -9.260 1.00 89.94 88 LEU A N 1
ATOM 656 C CA . LEU A 1 88 ? -0.207 0.198 -9.171 1.00 89.94 88 LEU A CA 1
ATOM 657 C C . LEU A 1 88 ? -0.495 -0.425 -10.541 1.00 89.94 88 LEU A C 1
ATOM 659 O O . LEU A 1 88 ? 0.123 -1.431 -10.878 1.00 89.94 88 LEU A O 1
ATOM 663 N N . GLU A 1 89 ? -1.380 0.175 -11.337 1.00 90.56 89 GLU A N 1
ATOM 664 C CA . GLU A 1 89 ? -1.681 -0.305 -12.692 1.00 90.56 89 GLU A CA 1
ATOM 665 C C . GLU A 1 89 ? -0.453 -0.235 -13.611 1.00 90.56 89 GLU A C 1
ATOM 667 O O . GLU A 1 89 ? -0.123 -1.218 -14.272 1.00 90.56 89 GLU A O 1
ATOM 672 N N . GLN A 1 90 ? 0.318 0.854 -13.558 1.00 88.62 90 GLN A N 1
ATOM 673 C CA . GLN A 1 90 ? 1.592 0.956 -14.283 1.00 88.62 90 GLN A CA 1
ATOM 674 C C . GLN A 1 90 ? 2.609 -0.107 -13.838 1.00 88.62 90 GLN A C 1
ATOM 676 O O . GLN A 1 90 ? 3.340 -0.664 -14.658 1.00 88.62 90 GLN A O 1
ATOM 681 N N . LEU A 1 91 ? 2.666 -0.413 -12.537 1.00 88.75 91 LEU A N 1
ATOM 682 C CA . LEU A 1 91 ? 3.522 -1.482 -12.018 1.00 88.75 91 LEU A CA 1
ATOM 683 C C . LEU A 1 91 ? 3.071 -2.858 -12.522 1.00 88.75 91 LEU A C 1
ATOM 685 O O . LEU A 1 91 ? 3.920 -3.652 -12.923 1.00 88.75 91 LEU A O 1
ATOM 689 N N . LYS A 1 92 ? 1.758 -3.131 -12.539 1.00 89.69 92 LYS A N 1
ATOM 690 C CA . LYS A 1 92 ? 1.175 -4.371 -13.086 1.00 89.69 92 LYS A CA 1
ATOM 691 C C . LYS A 1 92 ? 1.550 -4.565 -14.545 1.00 89.69 92 LYS A C 1
ATOM 693 O O . LYS A 1 92 ? 2.050 -5.629 -14.906 1.00 89.69 92 LYS A O 1
ATOM 698 N N . GLU A 1 93 ? 1.360 -3.530 -15.356 1.00 89.56 93 GLU A N 1
ATOM 699 C CA . GLU A 1 93 ? 1.701 -3.555 -16.774 1.00 89.56 93 GLU A CA 1
ATOM 700 C C . GLU A 1 93 ? 3.194 -3.829 -16.979 1.00 89.56 93 GLU A C 1
ATOM 702 O O . GLU A 1 93 ? 3.568 -4.747 -17.710 1.00 89.56 93 GLU A O 1
ATOM 707 N N . ARG A 1 94 ? 4.060 -3.107 -16.262 1.00 87.88 94 ARG A N 1
ATOM 708 C CA . ARG A 1 94 ? 5.510 -3.280 -16.376 1.00 87.88 94 ARG A CA 1
ATOM 709 C C . ARG A 1 94 ? 5.972 -4.681 -15.980 1.00 87.88 94 ARG A C 1
ATOM 711 O O . ARG A 1 94 ? 6.759 -5.286 -16.702 1.00 87.88 94 ARG A O 1
ATOM 718 N N . ILE A 1 95 ? 5.472 -5.212 -14.863 1.00 88.19 95 ILE A N 1
ATOM 719 C CA . ILE A 1 95 ? 5.795 -6.570 -14.395 1.00 88.19 95 ILE A CA 1
ATOM 720 C C . ILE A 1 95 ? 5.376 -7.614 -15.432 1.00 88.19 95 ILE A C 1
ATOM 722 O O . ILE A 1 95 ? 6.126 -8.561 -15.677 1.00 88.19 95 ILE A O 1
ATOM 726 N N . LEU A 1 96 ? 4.206 -7.436 -16.050 1.00 88.88 96 LEU A N 1
ATOM 727 C CA . LEU A 1 96 ? 3.702 -8.333 -17.084 1.00 88.88 96 LEU A CA 1
ATOM 728 C C . LEU A 1 96 ? 4.576 -8.293 -18.346 1.00 88.88 96 LEU A C 1
ATOM 730 O O . LEU A 1 96 ? 4.960 -9.346 -18.855 1.00 88.88 96 LEU A O 1
ATOM 734 N N . VAL A 1 97 ? 4.918 -7.094 -18.825 1.00 90.69 97 VAL A N 1
ATOM 735 C CA . VAL A 1 97 ? 5.738 -6.889 -20.031 1.00 90.69 97 VAL A CA 1
ATOM 736 C C . VAL A 1 97 ? 7.157 -7.426 -19.838 1.00 90.69 97 VAL A C 1
ATOM 738 O O . VAL A 1 97 ? 7.669 -8.147 -20.694 1.00 90.69 97 VAL A O 1
ATOM 741 N N . GLU A 1 98 ? 7.780 -7.127 -18.699 1.00 88.00 98 GLU A N 1
ATOM 742 C CA . GLU A 1 98 ? 9.147 -7.552 -18.375 1.00 88.00 98 GLU A CA 1
ATOM 743 C C . GLU A 1 98 ? 9.214 -8.990 -17.813 1.00 88.00 98 GLU A C 1
ATOM 745 O O . GLU A 1 98 ? 10.302 -9.493 -17.534 1.00 88.00 98 GLU A O 1
ATOM 750 N N . LYS A 1 99 ? 8.066 -9.674 -17.661 1.00 88.12 99 LYS A N 1
ATOM 751 C CA . LYS A 1 99 ? 7.931 -11.035 -17.099 1.00 88.12 99 LYS A CA 1
ATOM 752 C C . LYS A 1 99 ? 8.677 -11.210 -15.772 1.00 88.12 99 LYS A C 1
ATOM 754 O O . LYS A 1 99 ? 9.357 -12.213 -15.540 1.00 88.12 99 LYS A O 1
ATOM 759 N N . LEU A 1 100 ? 8.564 -10.216 -14.895 1.00 89.12 100 LEU A N 1
ATOM 760 C CA . LEU A 1 100 ? 9.284 -10.209 -13.627 1.00 89.12 100 LEU A CA 1
ATOM 761 C C . LEU A 1 100 ? 8.667 -11.208 -12.644 1.00 89.12 100 LEU A C 1
ATOM 763 O O . LEU A 1 100 ? 7.450 -11.321 -12.509 1.00 89.12 100 LEU A O 1
ATOM 767 N N . VAL A 1 101 ? 9.534 -11.904 -11.912 1.00 87.44 101 VAL A N 1
ATOM 768 C CA . VAL A 1 101 ? 9.160 -12.863 -10.864 1.00 87.44 101 VAL A CA 1
ATOM 769 C C . VAL A 1 101 ? 9.558 -12.275 -9.514 1.00 87.44 101 VAL A C 1
ATOM 771 O O . VAL A 1 101 ? 10.715 -11.852 -9.385 1.00 87.44 101 VAL A O 1
ATOM 774 N N . PRO A 1 102 ? 8.659 -12.258 -8.516 1.00 89.75 102 PRO A N 1
ATOM 775 C CA . PRO A 1 102 ? 8.945 -11.618 -7.243 1.00 89.75 102 PRO A CA 1
ATOM 776 C C . PRO A 1 102 ? 9.993 -12.391 -6.427 1.00 89.75 102 PRO A C 1
ATOM 778 O O . PRO A 1 102 ? 10.122 -13.615 -6.536 1.00 89.75 102 PRO A O 1
ATOM 781 N N . LYS A 1 103 ? 10.747 -11.675 -5.589 1.00 89.31 103 LYS A N 1
ATOM 782 C CA . LYS A 1 103 ? 11.864 -12.217 -4.797 1.00 89.31 103 LYS A CA 1
ATOM 783 C C . LYS A 1 103 ? 11.441 -13.327 -3.840 1.00 89.31 103 LYS A C 1
ATOM 785 O O . LYS A 1 103 ? 12.156 -14.324 -3.747 1.00 89.31 103 LYS A O 1
ATOM 790 N N . HIS A 1 104 ? 10.307 -13.202 -3.154 1.00 84.56 104 HIS A N 1
ATOM 791 C CA . HIS A 1 104 ? 9.838 -14.254 -2.238 1.00 84.56 104 HIS A CA 1
ATOM 792 C C . HIS A 1 104 ? 9.586 -15.594 -2.950 1.00 84.56 104 HIS A C 1
ATOM 794 O O . HIS A 1 104 ? 9.863 -16.646 -2.378 1.00 84.56 104 HIS A O 1
ATOM 800 N N . TYR A 1 105 ? 9.156 -15.572 -4.216 1.00 78.50 105 TYR A N 1
ATOM 801 C CA . TYR A 1 105 ? 8.993 -16.792 -5.007 1.00 78.50 105 TYR A CA 1
ATOM 802 C C . TYR A 1 105 ? 10.345 -17.428 -5.360 1.00 78.50 105 TYR A C 1
ATOM 804 O O . TYR A 1 105 ? 10.491 -18.645 -5.310 1.00 78.50 105 TYR A O 1
ATOM 812 N N . ARG A 1 106 ? 11.373 -16.613 -5.638 1.00 72.50 106 ARG A N 1
ATOM 813 C CA . ARG A 1 106 ? 12.745 -17.110 -5.858 1.00 72.50 106 ARG A CA 1
ATOM 814 C C . ARG A 1 106 ? 13.313 -17.783 -4.608 1.00 72.50 106 ARG A C 1
ATOM 816 O O . ARG A 1 106 ? 13.877 -18.864 -4.713 1.00 72.50 106 ARG A O 1
ATOM 823 N N . ARG A 1 107 ? 13.098 -17.188 -3.429 1.00 63.06 107 ARG A N 1
ATOM 824 C CA . ARG A 1 107 ? 13.548 -17.764 -2.150 1.00 63.06 107 ARG A CA 1
ATOM 825 C C . ARG A 1 107 ? 12.900 -19.118 -1.861 1.00 63.06 107 ARG A C 1
ATOM 827 O O . ARG A 1 107 ? 13.600 -20.028 -1.448 1.00 63.06 107 ARG A O 1
ATOM 834 N N . ALA A 1 108 ? 11.601 -19.276 -2.123 1.00 61.91 108 ALA A N 1
ATOM 835 C CA . ALA A 1 108 ? 10.913 -20.557 -1.930 1.00 61.91 108 ALA A CA 1
ATOM 836 C C . ALA A 1 108 ? 11.489 -21.679 -2.820 1.00 61.91 108 ALA A C 1
ATOM 838 O O . ALA A 1 108 ? 11.651 -22.816 -2.373 1.00 61.91 108 ALA A O 1
ATOM 839 N N . VAL A 1 109 ? 11.860 -21.352 -4.063 1.00 61.28 109 VAL A N 1
ATOM 840 C CA . VAL A 1 109 ? 12.533 -22.290 -4.980 1.00 61.28 109 VAL A CA 1
ATOM 841 C C . VAL A 1 109 ? 13.953 -22.622 -4.501 1.00 61.28 109 VAL A C 1
ATOM 843 O O . VAL A 1 109 ? 14.383 -23.770 -4.573 1.00 61.28 109 VAL A O 1
ATOM 846 N N . GLU A 1 110 ? 14.688 -21.648 -3.965 1.00 57.06 110 GLU A N 1
ATOM 847 C CA . GLU A 1 110 ? 16.024 -21.883 -3.402 1.00 57.06 110 GLU A CA 1
ATOM 848 C C . GLU A 1 110 ? 15.977 -22.762 -2.143 1.00 57.06 110 GLU A C 1
ATOM 850 O O . GLU A 1 110 ? 16.804 -23.660 -2.016 1.00 57.06 110 GLU A O 1
ATOM 855 N N . THR A 1 111 ? 15.005 -22.560 -1.245 1.00 60.09 111 THR A N 1
ATOM 856 C CA . THR A 1 111 ? 14.846 -23.370 -0.023 1.00 60.09 111 THR A CA 1
ATOM 857 C C . THR A 1 111 ? 14.490 -24.822 -0.341 1.00 60.09 111 THR A C 1
ATOM 859 O O . THR A 1 111 ? 15.137 -25.723 0.184 1.00 60.09 111 THR A O 1
ATOM 862 N N . THR A 1 112 ? 13.555 -25.056 -1.266 1.00 55.44 112 THR A N 1
ATOM 863 C CA . THR A 1 112 ? 13.207 -26.417 -1.727 1.00 55.44 112 THR A CA 1
ATOM 864 C C . THR A 1 112 ? 14.389 -27.110 -2.416 1.00 55.44 112 THR A C 1
ATOM 866 O O . THR A 1 112 ? 14.672 -28.273 -2.150 1.00 55.44 112 THR A O 1
ATOM 869 N N . THR A 1 113 ? 15.172 -26.375 -3.214 1.00 53.06 113 THR A N 1
ATOM 870 C CA . THR A 1 113 ? 16.403 -26.910 -3.830 1.00 53.06 113 THR A CA 1
ATOM 871 C C . THR A 1 113 ? 17.493 -27.221 -2.792 1.00 53.06 113 THR A C 1
ATOM 873 O O . THR A 1 113 ? 18.322 -28.109 -3.004 1.00 53.06 113 THR A O 1
ATOM 876 N N . PHE A 1 114 ? 17.543 -26.478 -1.682 1.00 47.41 114 PHE A N 1
ATOM 877 C CA . PHE A 1 114 ? 18.501 -26.721 -0.603 1.00 47.41 114 PHE A CA 1
ATOM 878 C C . PHE A 1 114 ? 18.134 -27.966 0.211 1.00 47.41 114 PHE A C 1
ATOM 880 O O . PHE A 1 114 ? 19.034 -28.719 0.572 1.00 47.41 114 PHE A O 1
ATOM 887 N N . GLU A 1 115 ? 16.844 -28.217 0.447 1.00 55.53 115 GLU A N 1
ATOM 888 C CA . GLU A 1 115 ? 16.360 -29.432 1.120 1.00 55.53 115 GLU A CA 1
ATOM 889 C C . GLU A 1 115 ? 16.646 -30.697 0.295 1.00 55.53 115 GLU A C 1
ATOM 891 O O . GLU A 1 115 ? 17.159 -31.671 0.846 1.00 55.53 115 GLU A O 1
ATOM 896 N N . ASP A 1 116 ? 16.468 -30.654 -1.030 1.00 53.66 116 ASP A N 1
ATOM 897 C CA . ASP A 1 116 ? 16.831 -31.771 -1.921 1.00 53.66 116 ASP A CA 1
ATOM 898 C C . ASP A 1 116 ? 18.345 -32.060 -1.931 1.00 53.66 116 ASP A C 1
ATOM 900 O O . ASP A 1 116 ? 18.779 -33.202 -2.103 1.00 53.66 116 ASP A O 1
ATOM 904 N N . LYS A 1 117 ? 19.180 -31.031 -1.731 1.00 52.12 117 LYS A N 1
ATOM 905 C CA . LYS A 1 117 ? 20.646 -31.169 -1.656 1.00 52.12 117 LYS A CA 1
ATOM 906 C C . LYS A 1 117 ? 21.166 -31.481 -0.254 1.00 52.12 117 LYS A C 1
ATOM 908 O O . LYS A 1 117 ? 22.277 -31.992 -0.136 1.00 52.12 117 LYS A O 1
ATOM 913 N N . ALA A 1 118 ? 20.380 -31.230 0.790 1.00 55.03 118 ALA A N 1
ATOM 914 C CA . ALA A 1 118 ? 20.682 -31.576 2.179 1.00 55.03 118 ALA A CA 1
ATOM 915 C C . ALA A 1 118 ? 20.248 -33.012 2.521 1.00 55.03 118 ALA A C 1
ATOM 917 O O . ALA A 1 118 ? 19.812 -33.278 3.638 1.00 55.03 118 ALA A O 1
ATOM 918 N N . GLY A 1 119 ? 20.386 -33.911 1.537 1.00 47.78 119 GLY A N 1
ATOM 919 C CA . GLY A 1 119 ? 20.471 -35.362 1.654 1.00 47.78 119 GLY A CA 1
ATOM 920 C C . GLY A 1 119 ? 19.981 -35.927 2.977 1.00 47.78 119 GLY A C 1
ATOM 921 O O . GLY A 1 119 ? 20.758 -36.088 3.919 1.00 47.78 119 GLY A O 1
ATOM 922 N N . THR A 1 120 ? 18.710 -36.323 3.010 1.00 52.34 120 THR A N 1
ATOM 923 C CA . THR A 1 120 ? 18.241 -37.328 3.964 1.00 52.34 120 THR A CA 1
ATOM 924 C C . THR A 1 120 ? 18.930 -38.651 3.618 1.00 52.34 120 THR A C 1
ATOM 926 O O . THR A 1 120 ? 18.370 -39.521 2.959 1.00 52.34 120 THR A O 1
ATOM 929 N N . HIS A 1 121 ? 20.195 -38.785 4.011 1.00 45.09 121 HIS A N 1
ATOM 930 C CA . HIS A 1 121 ? 20.909 -40.049 3.994 1.00 45.09 121 HIS A CA 1
ATOM 931 C C . HIS A 1 121 ? 20.453 -40.811 5.239 1.00 45.09 121 HIS A C 1
ATOM 933 O O . HIS A 1 121 ? 21.048 -40.710 6.310 1.00 45.09 121 HIS A O 1
ATOM 939 N N . ALA A 1 122 ? 19.338 -41.531 5.116 1.00 52.56 122 ALA A N 1
ATOM 940 C CA . ALA A 1 122 ? 18.994 -42.555 6.090 1.00 52.56 122 ALA A CA 1
ATOM 941 C C . ALA A 1 122 ? 20.136 -43.594 6.096 1.00 52.56 122 ALA A C 1
ATOM 943 O O . ALA A 1 122 ? 20.534 -44.060 5.020 1.00 52.56 122 ALA A O 1
ATOM 944 N N . PRO A 1 123 ? 20.727 -43.930 7.254 1.00 54.19 123 PRO A N 1
ATOM 945 C CA . PRO A 1 123 ? 21.669 -45.030 7.325 1.00 54.19 123 PRO A CA 1
ATOM 946 C C . PRO A 1 123 ? 20.866 -46.327 7.212 1.00 54.19 123 PRO A C 1
ATOM 948 O O . PRO A 1 123 ? 19.913 -46.553 7.956 1.00 54.19 123 PRO A O 1
ATOM 951 N N . TRP A 1 124 ? 21.230 -47.139 6.224 1.00 50.91 124 TRP A N 1
ATOM 952 C CA . TRP A 1 124 ? 20.676 -48.465 6.003 1.00 50.91 124 TRP A CA 1
ATOM 953 C C . TRP A 1 124 ? 20.838 -49.319 7.264 1.00 50.91 124 TRP A C 1
ATOM 955 O O . TRP A 1 124 ? 21.911 -49.359 7.865 1.00 50.91 124 TRP A O 1
ATOM 965 N N . THR A 1 125 ? 19.747 -49.968 7.650 1.00 54.12 125 THR A N 1
ATOM 966 C CA . THR A 1 125 ? 19.703 -51.096 8.579 1.00 54.12 125 THR A CA 1
ATOM 967 C C . THR A 1 125 ? 20.435 -52.298 7.992 1.00 54.12 125 THR A C 1
ATOM 969 O O . THR A 1 125 ? 20.117 -52.687 6.868 1.00 54.12 125 THR A O 1
ATOM 972 N N . ASP A 1 126 ? 21.333 -52.889 8.776 1.00 48.84 126 ASP A N 1
ATOM 973 C CA . ASP A 1 126 ? 21.404 -54.336 9.040 1.00 48.84 126 ASP A CA 1
ATOM 974 C C . ASP A 1 126 ? 22.041 -54.565 10.421 1.00 48.84 126 ASP A C 1
ATOM 976 O O . ASP A 1 126 ? 23.061 -53.899 10.724 1.00 48.84 126 ASP A O 1
#

pLDDT: mean 84.28, std 14.98, range [45.09, 96.38]

Secondary structure (DSSP, 8-state):
-HHHHHHHHHHHHHHH-HHHHHHHHHHHHHTT--GGGTTTTHHHHHHHHHHHHTHHHHHHHHHHHHHHHHHTT------TTS-HHHHHHHHHHHHHHTT---HHHHHHHHHHHHHHHS---PPPP-